Protein AF-A0A0R1R7A9-F1 (afdb_monomer)

pLDDT: mean 83.69, std 8.47, range [49.12, 95.0]

Sequence (75 aa):
MPIWGWILIIIVVGIACALGGFYGARKYMENYLKDNPPINEDQLRAMMLQMGQKPSQRKLHQMMNAMQQQSRKSK

Structure (mmCIF, N/CA/C/O backbone):
data_AF-A0A0R1R7A9-F1
#
_entry.id   AF-A0A0R1R7A9-F1
#
loop_
_atom_site.group_PDB
_atom_site.id
_atom_site.type_symbol
_atom_site.label_atom_id
_atom_site.label_alt_id
_atom_site.label_comp_id
_atom_site.label_asym_id
_atom_site.label_entity_id
_atom_site.label_seq_id
_atom_site.pdbx_PDB_ins_code
_atom_site.Cartn_x
_atom_site.Cartn_y
_atom_site.Cartn_z
_atom_site.occupancy
_atom_site.B_iso_or_equiv
_atom_site.auth_seq_id
_atom_site.auth_comp_id
_atom_site.auth_asym_id
_atom_site.auth_atom_id
_atom_site.pdbx_PDB_model_num
ATOM 1 N N . MET A 1 1 ? 17.856 -11.096 -38.197 1.00 64.50 1 MET A N 1
ATOM 2 C CA . MET A 1 1 ? 17.634 -10.022 -37.206 1.00 64.50 1 MET A CA 1
ATOM 3 C C . MET A 1 1 ? 18.760 -10.057 -36.184 1.00 64.50 1 MET A C 1
ATOM 5 O O . MET A 1 1 ? 18.950 -11.111 -35.589 1.00 64.50 1 MET A O 1
ATOM 9 N N . PRO A 1 2 ? 19.544 -8.980 -36.023 1.00 82.69 2 PRO A N 1
ATOM 10 C CA . PRO A 1 2 ? 20.666 -8.959 -35.087 1.00 8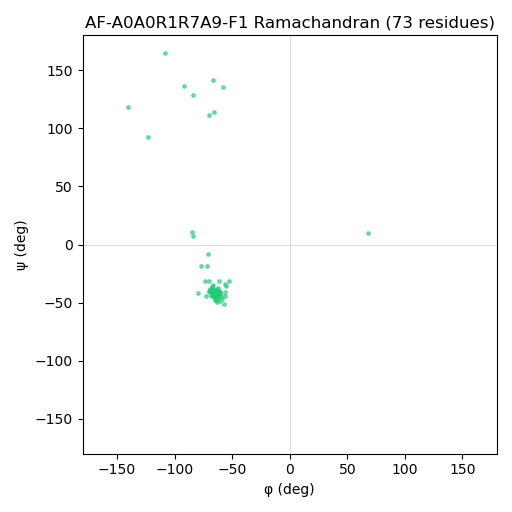2.69 2 PRO A CA 1
ATOM 11 C C . PRO A 1 2 ? 20.176 -9.036 -33.632 1.00 82.69 2 PRO A C 1
ATOM 13 O O . PRO A 1 2 ? 19.172 -8.419 -33.280 1.00 82.69 2 PRO A O 1
ATOM 16 N N . ILE A 1 3 ? 20.906 -9.766 -32.782 1.00 84.00 3 ILE A N 1
ATOM 17 C CA . ILE A 1 3 ? 20.620 -9.974 -31.344 1.00 84.00 3 ILE A CA 1
ATOM 18 C C . ILE A 1 3 ? 20.429 -8.642 -30.593 1.00 84.00 3 ILE A C 1
ATOM 20 O O . ILE A 1 3 ? 19.588 -8.536 -29.705 1.00 84.00 3 ILE A O 1
ATOM 24 N N . TRP A 1 4 ? 21.123 -7.590 -31.028 1.00 79.81 4 TRP A N 1
ATOM 25 C CA . TRP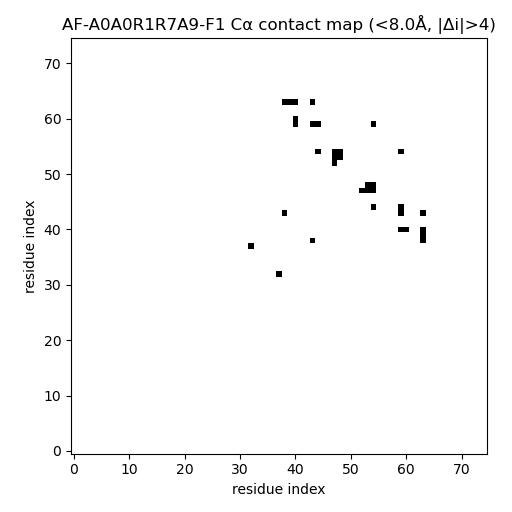 A 1 4 ? 20.983 -6.218 -30.531 1.00 79.81 4 TRP A CA 1
ATOM 26 C C . TRP A 1 4 ? 19.556 -5.655 -30.619 1.00 79.81 4 TRP A C 1
ATOM 28 O O . TRP A 1 4 ? 19.137 -4.914 -29.731 1.00 79.81 4 TRP A O 1
ATOM 38 N N . GLY A 1 5 ? 18.783 -6.037 -31.642 1.00 88.12 5 GLY A N 1
ATOM 39 C CA . GLY A 1 5 ? 17.390 -5.602 -31.785 1.00 88.12 5 GLY A CA 1
ATOM 40 C C . GLY A 1 5 ? 16.473 -6.184 -30.705 1.00 88.12 5 GLY A C 1
ATOM 41 O O . GLY A 1 5 ? 15.601 -5.488 -30.195 1.00 88.12 5 GLY A O 1
ATOM 42 N N . TRP A 1 6 ? 16.713 -7.432 -30.295 1.00 87.00 6 TRP A N 1
ATOM 43 C CA . TRP A 1 6 ? 15.956 -8.081 -29.220 1.00 87.00 6 TRP A CA 1
ATOM 44 C C . TRP A 1 6 ? 16.254 -7.466 -27.850 1.00 87.00 6 TRP A C 1
ATOM 46 O O . TRP A 1 6 ? 15.337 -7.274 -27.054 1.00 87.00 6 TRP A O 1
ATOM 56 N N . ILE A 1 7 ? 17.513 -7.096 -27.597 1.00 89.44 7 ILE A N 1
ATOM 57 C CA . ILE A 1 7 ? 17.932 -6.459 -26.339 1.00 89.44 7 ILE A CA 1
ATOM 58 C C . ILE A 1 7 ? 17.202 -5.122 -26.137 1.00 89.44 7 ILE A C 1
ATOM 60 O O . ILE A 1 7 ? 16.666 -4.872 -25.059 1.00 89.44 7 ILE A O 1
ATOM 64 N N . LEU A 1 8 ? 17.115 -4.286 -27.178 1.00 90.19 8 LEU A N 1
ATOM 65 C CA . LEU A 1 8 ? 16.407 -3.002 -27.102 1.00 90.19 8 LEU A CA 1
ATOM 66 C C . LEU A 1 8 ? 14.909 -3.167 -26.818 1.00 90.19 8 LEU A C 1
ATOM 68 O O . LEU A 1 8 ? 14.358 -2.434 -25.998 1.00 90.19 8 LEU A O 1
ATOM 72 N N . ILE A 1 9 ? 14.256 -4.148 -27.445 1.00 92.12 9 ILE A N 1
ATOM 73 C CA . ILE A 1 9 ? 12.827 -4.415 -27.225 1.00 92.12 9 ILE A CA 1
ATOM 74 C C . ILE A 1 9 ? 12.571 -4.836 -25.774 1.00 92.12 9 ILE A C 1
ATOM 76 O O . ILE A 1 9 ? 11.641 -4.329 -25.150 1.00 92.12 9 ILE A O 1
ATOM 80 N N . ILE A 1 10 ? 13.412 -5.707 -25.210 1.00 92.62 10 ILE A N 1
ATOM 81 C CA . ILE A 1 10 ? 13.272 -6.163 -23.818 1.00 92.62 10 ILE A CA 1
ATOM 82 C C . ILE A 1 10 ? 13.400 -4.991 -22.838 1.00 92.62 10 ILE A C 1
ATOM 84 O O . ILE A 1 10 ? 12.620 -4.903 -21.892 1.00 92.62 10 ILE A O 1
ATOM 88 N N . ILE A 1 11 ? 14.331 -4.064 -23.079 1.00 93.62 11 ILE A N 1
ATOM 89 C CA . ILE A 1 11 ? 14.509 -2.875 -22.231 1.00 93.62 11 ILE A CA 1
ATOM 90 C C . ILE A 1 11 ? 13.265 -1.981 -22.284 1.00 93.62 11 ILE A C 1
ATOM 92 O O . ILE A 1 11 ? 12.750 -1.574 -21.242 1.00 93.62 11 ILE A O 1
ATOM 96 N N . VAL A 1 12 ? 12.747 -1.708 -23.484 1.00 93.94 12 VAL A N 1
ATOM 97 C CA . VAL A 1 12 ? 11.558 -0.860 -23.660 1.00 93.94 12 VAL A CA 1
ATOM 98 C C . VAL A 1 12 ? 10.326 -1.499 -23.015 1.00 93.94 12 VAL A C 1
ATOM 100 O O . VAL A 1 12 ? 9.594 -0.821 -22.295 1.00 93.94 12 VAL A O 1
ATOM 103 N N . VAL A 1 13 ? 10.122 -2.804 -23.205 1.00 95.00 13 VAL A N 1
ATOM 104 C CA . VAL 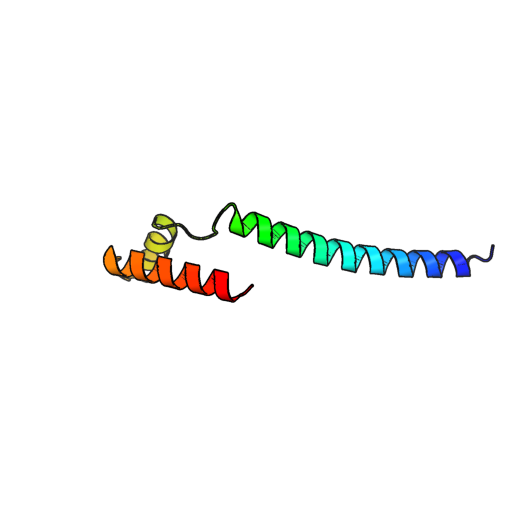A 1 13 ? 9.017 -3.546 -22.577 1.00 95.00 13 VAL A CA 1
ATOM 105 C C . VAL A 1 13 ? 9.174 -3.587 -21.056 1.00 95.00 13 VAL A C 1
ATOM 107 O O . VAL A 1 13 ? 8.194 -3.393 -20.344 1.00 95.00 13 VAL A O 1
ATOM 110 N N . GLY A 1 14 ? 10.392 -3.767 -20.538 1.00 94.44 14 GLY A N 1
ATOM 111 C CA . GLY A 1 14 ? 10.666 -3.735 -19.101 1.00 94.44 14 GLY A CA 1
ATOM 112 C C . GLY A 1 14 ? 10.282 -2.398 -18.462 1.00 94.44 14 GLY A C 1
ATOM 113 O O . GLY A 1 14 ? 9.605 -2.377 -17.433 1.00 94.44 14 GLY A O 1
ATOM 114 N N . ILE A 1 15 ? 10.632 -1.282 -19.106 1.00 94.06 15 ILE A N 1
ATOM 115 C CA . ILE A 1 15 ? 10.262 0.065 -18.643 1.00 94.06 15 ILE A CA 1
ATOM 116 C C . ILE A 1 15 ? 8.748 0.281 -18.753 1.00 94.06 15 ILE A C 1
ATOM 118 O O . ILE A 1 15 ? 8.129 0.778 -17.811 1.00 94.06 15 ILE A O 1
ATOM 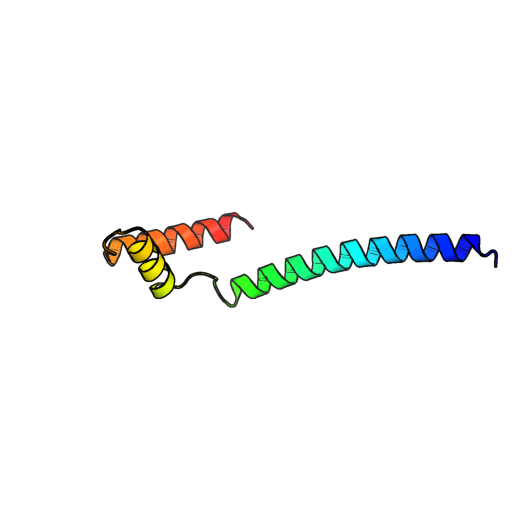122 N N . ALA A 1 16 ? 8.135 -0.126 -19.866 1.00 92.56 16 ALA A N 1
ATOM 123 C CA . ALA A 1 16 ? 6.694 0.001 -20.066 1.00 92.56 16 ALA A CA 1
ATOM 124 C C . ALA A 1 16 ? 5.895 -0.798 -19.021 1.00 92.56 16 ALA A C 1
ATOM 126 O O . ALA A 1 16 ? 4.937 -0.276 -18.451 1.00 92.56 16 ALA A O 1
ATOM 127 N N . CYS A 1 17 ? 6.321 -2.023 -18.704 1.00 91.88 17 CYS A N 1
ATOM 128 C CA . CYS A 1 17 ? 5.722 -2.850 -17.657 1.00 91.88 17 CYS A CA 1
ATOM 129 C C . CYS A 1 17 ? 5.941 -2.270 -16.256 1.00 91.88 17 CYS A C 1
ATOM 131 O O . CYS A 1 17 ? 5.017 -2.292 -15.447 1.00 91.88 17 CYS A O 1
ATOM 133 N N . ALA A 1 18 ? 7.122 -1.720 -15.960 1.00 92.25 18 ALA A N 1
ATOM 134 C CA . ALA A 1 18 ? 7.388 -1.094 -14.667 1.00 92.25 18 ALA A CA 1
ATOM 135 C C . ALA A 1 18 ? 6.503 0.143 -14.447 1.00 92.25 18 ALA A C 1
ATOM 137 O O . ALA A 1 18 ? 5.849 0.266 -13.411 1.00 92.25 18 ALA A O 1
ATOM 138 N N . LEU A 1 19 ? 6.423 1.030 -15.443 1.00 93.38 19 LEU A N 1
ATOM 139 C CA . LEU A 1 19 ? 5.596 2.236 -15.370 1.00 93.38 19 LEU A CA 1
ATOM 140 C C . LEU A 1 19 ? 4.099 1.900 -15.374 1.00 93.38 19 LEU A C 1
ATOM 142 O O . LEU A 1 19 ? 3.347 2.441 -14.563 1.00 93.38 19 LEU A O 1
ATOM 146 N N . GLY A 1 20 ? 3.674 0.977 -16.240 1.00 93.12 20 GLY A N 1
ATOM 147 C CA . GLY A 1 20 ? 2.287 0.522 -16.326 1.00 93.12 20 GLY A CA 1
ATOM 148 C C . GLY A 1 20 ? 1.828 -0.208 -15.064 1.00 93.12 20 GLY A C 1
ATOM 149 O O . GLY A 1 20 ? 0.753 0.083 -14.541 1.00 93.12 20 GLY A O 1
ATOM 150 N N . GLY A 1 21 ? 2.664 -1.095 -14.522 1.00 89.81 21 GLY A N 1
ATOM 151 C CA . GLY A 1 21 ? 2.400 -1.817 -13.280 1.00 89.81 21 GLY A CA 1
ATOM 152 C C . GLY A 1 21 ? 2.356 -0.891 -12.067 1.00 89.81 21 GLY A C 1
ATOM 153 O O . GLY A 1 21 ? 1.415 -0.965 -11.279 1.00 89.81 21 GLY A O 1
ATOM 154 N N . PHE A 1 22 ? 3.310 0.037 -11.944 1.00 92.06 22 PHE A N 1
ATOM 155 C CA . PHE A 1 22 ? 3.342 0.999 -10.840 1.00 92.06 22 PHE A CA 1
ATOM 156 C C . PHE A 1 22 ? 2.139 1.951 -10.869 1.00 92.06 22 PHE A C 1
ATOM 158 O O . PHE A 1 22 ? 1.465 2.142 -9.854 1.00 92.06 22 PHE A O 1
ATOM 165 N N . TYR A 1 23 ? 1.831 2.527 -12.033 1.00 91.88 23 TYR A N 1
ATOM 166 C CA . TYR A 1 23 ? 0.712 3.459 -12.163 1.00 91.88 23 TYR A CA 1
ATOM 167 C C . TYR A 1 23 ? -0.645 2.752 -12.024 1.00 91.88 23 TYR A C 1
ATOM 169 O O . TYR A 1 23 ? -1.544 3.263 -11.351 1.00 91.88 23 TYR A O 1
ATOM 177 N N . GLY A 1 24 ? -0.778 1.552 -12.595 1.00 90.94 24 GLY A N 1
ATOM 178 C CA . GLY A 1 24 ? -1.969 0.714 -12.464 1.00 90.94 24 GLY A CA 1
ATOM 179 C C . GLY A 1 24 ? -2.229 0.289 -11.019 1.00 90.94 24 GLY A C 1
ATOM 180 O O . GLY A 1 24 ? -3.328 0.505 -10.510 1.00 90.94 24 GLY A O 1
ATOM 181 N N . ALA A 1 25 ? -1.212 -0.230 -10.323 1.00 89.56 25 ALA A N 1
ATOM 182 C CA . ALA A 1 25 ? -1.322 -0.609 -8.914 1.00 89.56 25 ALA A CA 1
ATOM 183 C C . ALA A 1 25 ? -1.665 0.594 -8.022 1.00 89.56 25 ALA A C 1
ATOM 185 O O . ALA A 1 25 ? -2.519 0.482 -7.142 1.00 89.56 25 ALA A O 1
ATOM 186 N N . ARG A 1 26 ? -1.074 1.768 -8.290 1.00 86.19 26 ARG A N 1
ATOM 187 C CA . ARG A 1 26 ? -1.401 3.010 -7.574 1.00 86.19 26 ARG A CA 1
ATOM 188 C C . ARG A 1 26 ? -2.874 3.389 -7.740 1.00 86.19 26 ARG A C 1
ATOM 190 O O . ARG A 1 26 ? -3.547 3.654 -6.746 1.00 86.19 26 ARG A O 1
AT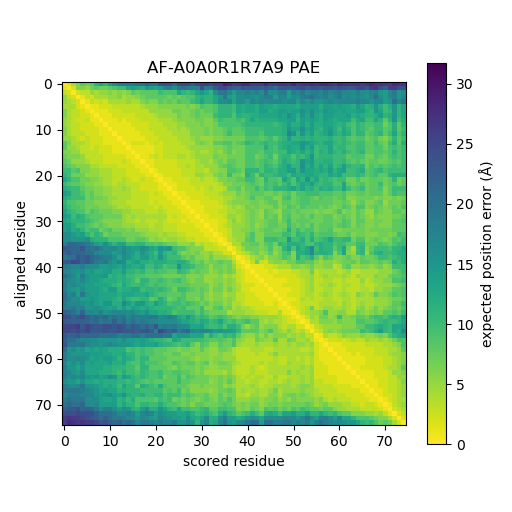OM 197 N N . LYS A 1 27 ? -3.382 3.388 -8.977 1.00 85.94 27 LYS A N 1
ATOM 198 C CA . LYS A 1 27 ? -4.791 3.687 -9.287 1.00 85.94 27 LYS A CA 1
ATOM 199 C C . LYS A 1 27 ? -5.734 2.678 -8.625 1.00 85.94 27 LYS A C 1
ATOM 201 O O . LYS A 1 27 ? -6.764 3.063 -8.076 1.00 85.94 27 LYS A O 1
ATOM 206 N N . TYR A 1 28 ? -5.369 1.398 -8.666 1.00 85.94 28 TYR A N 1
ATOM 207 C CA . TYR A 1 28 ? -6.135 0.317 -8.056 1.00 85.94 28 TYR A CA 1
ATOM 208 C C . TYR A 1 28 ? -6.211 0.463 -6.531 1.00 85.94 28 TYR A C 1
ATOM 210 O O . TYR A 1 28 ? -7.308 0.435 -5.978 1.00 85.94 28 TYR A O 1
ATOM 218 N N . MET A 1 29 ? -5.081 0.708 -5.855 1.00 83.38 29 MET A N 1
ATOM 219 C CA . MET A 1 29 ? -5.063 0.961 -4.408 1.00 83.38 29 MET A CA 1
ATOM 220 C C . MET A 1 29 ? -5.883 2.193 -4.028 1.00 83.38 29 MET A C 1
ATOM 222 O O . MET A 1 29 ? -6.604 2.164 -3.034 1.00 83.38 29 MET A O 1
ATOM 226 N N . GLU A 1 30 ? -5.804 3.268 -4.813 1.00 82.81 30 GLU A N 1
ATOM 227 C CA . GLU A 1 30 ? -6.580 4.482 -4.553 1.00 82.81 30 GLU A CA 1
ATOM 228 C C . GLU A 1 30 ? -8.091 4.221 -4.627 1.00 82.81 30 GLU A C 1
ATOM 230 O O . GLU A 1 30 ? -8.853 4.792 -3.852 1.00 82.81 30 GLU A O 1
ATOM 235 N N . ASN A 1 31 ? -8.541 3.375 -5.554 1.00 83.19 31 ASN A N 1
ATOM 236 C CA . ASN A 1 31 ? -9.948 2.988 -5.646 1.00 83.19 31 ASN A CA 1
ATOM 237 C C . ASN A 1 31 ? -10.341 2.047 -4.500 1.00 83.19 31 ASN A C 1
ATOM 239 O O . ASN A 1 31 ? -11.331 2.303 -3.824 1.00 83.19 31 ASN A O 1
ATOM 243 N N . TYR A 1 32 ? -9.507 1.051 -4.194 1.00 81.06 32 TYR A N 1
ATOM 244 C CA . TYR A 1 32 ? -9.737 0.129 -3.081 1.00 81.06 32 TYR A CA 1
ATOM 245 C C . TYR A 1 32 ? -9.914 0.852 -1.734 1.00 81.06 32 TYR A C 1
ATOM 247 O O . TYR A 1 32 ? -10.842 0.553 -0.985 1.00 81.06 32 TYR A O 1
ATOM 255 N N . LEU A 1 33 ? -9.068 1.847 -1.445 1.00 79.31 33 LEU A N 1
ATOM 256 C CA . LEU A 1 33 ? -9.133 2.641 -0.210 1.00 79.31 33 LEU A CA 1
ATOM 257 C C . LEU A 1 33 ? -10.321 3.617 -0.161 1.00 79.31 33 LEU A C 1
ATOM 259 O O . LEU A 1 33 ? -10.669 4.095 0.918 1.00 79.31 33 LEU A O 1
ATOM 263 N N . LYS A 1 34 ? -10.929 3.950 -1.306 1.00 75.06 34 LYS A N 1
ATOM 264 C CA . LYS A 1 34 ? -12.177 4.732 -1.344 1.00 75.06 34 LYS A CA 1
ATOM 265 C C . LYS A 1 34 ? -13.387 3.859 -1.063 1.00 75.06 34 LYS A C 1
ATOM 267 O O . LYS A 1 34 ? -14.274 4.298 -0.339 1.00 75.06 34 LYS A O 1
ATOM 272 N N . ASP A 1 35 ? -13.408 2.661 -1.639 1.00 78.50 35 ASP A N 1
ATOM 273 C CA . ASP A 1 35 ? -14.523 1.728 -1.492 1.00 78.50 35 ASP A CA 1
ATOM 274 C C . ASP A 1 35 ? -14.544 1.101 -0.086 1.00 78.50 35 ASP A C 1
ATOM 276 O O . ASP A 1 35 ? -15.615 0.857 0.462 1.00 78.50 35 ASP A O 1
ATOM 280 N N . ASN A 1 36 ? -13.371 0.910 0.535 1.00 78.12 36 ASN A N 1
ATOM 281 C CA . ASN A 1 36 ? -13.222 0.498 1.933 1.00 78.12 36 ASN A CA 1
ATOM 282 C C . ASN A 1 36 ? -12.370 1.530 2.691 1.00 78.12 36 ASN A C 1
ATOM 284 O O . ASN A 1 36 ? -11.137 1.430 2.672 1.00 78.12 36 ASN A O 1
ATOM 288 N N . PRO A 1 37 ? -12.991 2.538 3.335 1.00 71.19 37 PRO A N 1
ATOM 289 C CA . PRO A 1 37 ? -12.253 3.598 4.004 1.00 71.19 37 PRO A CA 1
ATOM 290 C C . PRO A 1 37 ? -11.322 3.012 5.077 1.00 71.19 37 PRO A C 1
ATOM 292 O O . PRO A 1 37 ? -11.738 2.155 5.856 1.00 71.19 37 PRO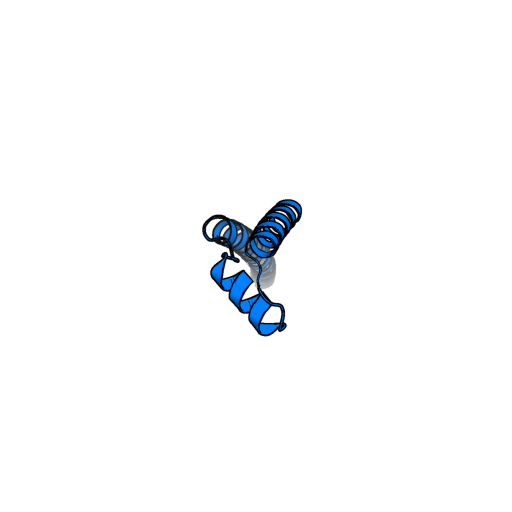 A O 1
ATOM 295 N N . PRO A 1 38 ? -10.063 3.475 5.160 1.00 70.44 38 PRO A N 1
ATOM 296 C CA . PRO A 1 38 ? -9.052 2.853 6.012 1.00 70.44 38 PRO A CA 1
ATOM 297 C C . PRO A 1 38 ? -9.282 3.060 7.514 1.00 70.44 38 PRO A C 1
ATOM 299 O O . PRO A 1 38 ? -8.532 2.503 8.307 1.00 70.44 38 PRO A O 1
ATOM 302 N N . ILE A 1 39 ? -10.245 3.900 7.914 1.00 75.25 39 ILE A N 1
ATOM 303 C CA . ILE A 1 39 ? -10.427 4.323 9.303 1.00 75.25 39 ILE A CA 1
ATOM 304 C C . ILE A 1 39 ? -11.915 4.390 9.654 1.00 75.25 39 ILE A C 1
ATOM 306 O O . ILE A 1 39 ? -12.654 5.216 9.119 1.00 75.25 39 ILE A O 1
ATOM 310 N N . ASN A 1 40 ? -12.304 3.565 10.628 1.00 79.50 40 ASN A N 1
ATOM 311 C CA . ASN A 1 40 ? -13.649 3.498 11.207 1.00 79.50 40 ASN A CA 1
ATOM 312 C C . ASN A 1 40 ? -13.658 4.082 12.636 1.00 79.50 40 ASN A C 1
ATOM 314 O O . ASN A 1 40 ? -12.606 4.211 13.267 1.00 79.50 40 ASN A O 1
ATOM 318 N N . GLU A 1 41 ? -14.836 4.391 13.187 1.00 79.56 41 GLU A N 1
ATOM 319 C CA . GLU A 1 41 ? -14.987 4.971 14.538 1.00 79.56 41 GLU A CA 1
ATOM 320 C C . GLU A 1 41 ? -14.342 4.116 15.641 1.00 79.56 41 GLU A C 1
ATOM 322 O O . GLU A 1 41 ? -13.660 4.647 16.519 1.00 79.56 41 GLU A O 1
ATOM 327 N N . ASP A 1 42 ? -14.479 2.791 15.562 1.00 83.75 42 ASP A N 1
ATOM 328 C CA . ASP A 1 42 ? -13.878 1.864 16.527 1.00 83.75 42 ASP A CA 1
ATOM 329 C C . ASP A 1 42 ? -12.349 1.844 16.448 1.00 83.75 42 ASP A C 1
ATOM 331 O O . ASP A 1 42 ? -11.672 1.774 17.475 1.00 83.75 42 ASP A O 1
ATOM 335 N N . GLN A 1 43 ? -11.788 1.972 15.242 1.00 84.69 43 GLN A N 1
ATOM 336 C CA . GLN A 1 43 ? -10.340 2.054 15.056 1.00 84.69 43 GLN A CA 1
ATOM 337 C C . GLN A 1 43 ? -9.787 3.383 15.573 1.00 84.69 43 GLN A C 1
ATOM 339 O O . GLN A 1 43 ? -8.761 3.394 16.253 1.00 84.69 43 GLN A O 1
ATOM 344 N N . LEU A 1 44 ? -10.491 4.495 15.337 1.00 83.12 44 LEU A N 1
ATOM 345 C CA . LEU A 1 44 ? -10.145 5.796 15.919 1.00 83.12 44 LEU A CA 1
ATOM 346 C C . LEU A 1 44 ? -10.224 5.766 17.440 1.00 83.12 44 LEU A C 1
ATOM 348 O O . LEU A 1 44 ? -9.340 6.282 18.122 1.00 83.12 44 LEU A O 1
ATOM 352 N N . ARG A 1 45 ? -11.259 5.131 17.987 1.00 84.81 45 ARG A N 1
ATOM 353 C CA . ARG A 1 45 ? -11.428 4.973 19.428 1.00 84.81 45 ARG A CA 1
ATOM 354 C C . ARG A 1 45 ? -10.297 4.141 20.023 1.00 84.81 45 ARG A C 1
ATOM 356 O O . ARG A 1 45 ? -9.725 4.552 21.029 1.00 84.81 45 ARG A O 1
ATOM 363 N N . ALA A 1 46 ? -9.944 3.020 19.396 1.00 87.88 46 ALA A N 1
ATOM 364 C CA . ALA A 1 46 ? -8.809 2.196 19.802 1.00 87.88 46 ALA A CA 1
ATOM 365 C C . ALA A 1 46 ? -7.487 2.977 19.723 1.00 87.88 46 ALA A C 1
ATOM 367 O O . ALA A 1 46 ? -6.690 2.916 20.654 1.00 87.88 46 ALA A O 1
ATOM 368 N N . MET A 1 47 ? -7.283 3.770 18.671 1.00 85.81 47 MET A N 1
ATOM 369 C CA . MET A 1 47 ? -6.107 4.627 18.501 1.00 85.81 47 MET A CA 1
ATOM 370 C C . MET A 1 47 ? -6.025 5.726 19.577 1.00 85.81 47 MET A C 1
ATOM 372 O O . MET A 1 47 ? -4.955 5.964 20.136 1.00 85.81 47 MET A O 1
ATOM 376 N N . MET A 1 48 ? -7.147 6.362 19.934 1.00 84.12 48 MET A N 1
ATOM 377 C CA . MET A 1 48 ? -7.203 7.333 21.037 1.00 84.12 48 MET A CA 1
ATOM 378 C C . MET A 1 48 ? -6.903 6.680 22.391 1.00 84.12 48 MET A C 1
ATOM 380 O O . MET A 1 48 ? -6.157 7.245 23.192 1.00 84.12 48 MET A O 1
ATOM 384 N N . LEU A 1 49 ? -7.446 5.482 22.628 1.00 88.25 49 LEU A N 1
ATOM 385 C CA . LEU A 1 49 ? -7.192 4.705 23.842 1.00 88.25 49 LEU A CA 1
ATOM 386 C C . LEU A 1 49 ? -5.718 4.292 23.952 1.00 88.25 49 LEU A C 1
ATOM 388 O O . LEU A 1 49 ? -5.148 4.403 25.035 1.00 88.25 49 LEU A O 1
ATOM 392 N N . GLN A 1 50 ? -5.084 3.893 22.843 1.00 86.31 50 GLN A N 1
ATOM 393 C CA . GLN A 1 50 ? -3.647 3.586 22.791 1.00 86.31 50 GLN A CA 1
ATOM 394 C C . GLN A 1 50 ? -2.777 4.803 23.134 1.00 86.31 50 GLN A C 1
ATOM 396 O O . GLN A 1 50 ? -1.722 4.656 23.739 1.00 86.31 50 GLN A O 1
ATOM 401 N N . MET A 1 51 ? -3.240 6.012 22.812 1.00 85.19 51 MET A N 1
ATOM 402 C CA . MET A 1 51 ? -2.572 7.265 23.184 1.00 85.19 51 MET A CA 1
ATOM 403 C C . MET A 1 51 ? -2.913 7.752 24.604 1.00 85.19 51 MET A C 1
ATOM 405 O O . MET A 1 51 ? -2.560 8.874 24.966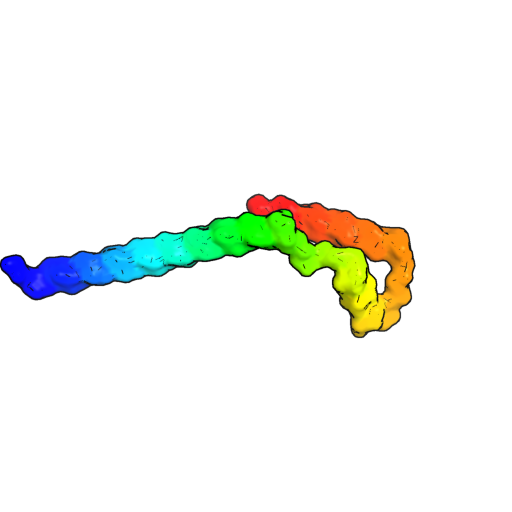 1.00 85.19 51 MET A O 1
ATOM 409 N N . GLY A 1 52 ? -3.634 6.963 25.409 1.00 83.19 52 GLY A N 1
ATOM 410 C CA . GLY A 1 52 ? -4.048 7.347 26.763 1.00 83.19 52 GLY A CA 1
ATOM 411 C C . GLY A 1 52 ? -5.077 8.484 26.805 1.00 83.19 52 GLY A C 1
ATOM 412 O O . GLY A 1 52 ? -5.378 9.014 27.877 1.00 83.19 52 GLY A O 1
ATOM 413 N N . GLN A 1 53 ? -5.645 8.872 25.659 1.00 80.38 53 GLN A N 1
ATOM 414 C CA . GLN A 1 53 ? -6.693 9.882 25.596 1.00 80.38 53 GLN A CA 1
ATOM 415 C C . GLN A 1 53 ? -8.046 9.229 25.861 1.00 80.38 53 GLN A C 1
ATOM 417 O O . GLN A 1 53 ? -8.428 8.268 25.199 1.00 80.38 53 GLN A O 1
ATOM 422 N N . LYS A 1 54 ? -8.819 9.789 26.799 1.00 78.56 54 LYS A N 1
ATOM 423 C CA . LYS A 1 54 ? -10.210 9.369 27.010 1.00 78.56 54 LYS A CA 1
ATOM 424 C C . LYS A 1 54 ? -11.032 9.743 25.766 1.00 78.56 54 LYS A C 1
ATOM 426 O O . LYS A 1 54 ? -11.201 10.941 25.512 1.00 78.56 54 LYS A O 1
ATOM 431 N N . PRO A 1 55 ? -11.551 8.770 24.994 1.00 75.12 55 PRO A N 1
ATOM 432 C CA . PRO A 1 55 ? -12.327 9.068 23.801 1.00 75.12 55 PRO A CA 1
ATOM 433 C C . PRO A 1 55 ? -13.667 9.671 24.232 1.00 75.12 55 PRO A C 1
ATOM 435 O O . PRO A 1 55 ? -14.499 8.995 24.834 1.00 75.12 55 PRO A O 1
ATOM 438 N N . SER A 1 56 ? -13.884 10.958 23.954 1.00 84.88 56 SER A N 1
ATOM 439 C CA . SER A 1 56 ? -15.222 11.545 24.036 1.00 84.88 56 SER A CA 1
ATOM 440 C C . SER A 1 56 ? -15.883 11.446 22.664 1.00 84.88 56 SER A C 1
ATOM 442 O O . SER A 1 56 ? -15.249 11.739 21.653 1.00 84.88 56 SER A O 1
ATOM 444 N N . GLN A 1 57 ? -17.159 11.056 22.617 1.00 84.25 57 GLN A N 1
ATOM 445 C CA . GLN A 1 57 ? -17.872 10.814 21.352 1.00 84.25 57 GLN A CA 1
ATOM 446 C C . GLN A 1 57 ? -17.838 12.024 20.406 1.00 84.25 57 GLN A C 1
ATOM 448 O O . GLN A 1 57 ? -17.681 11.884 19.198 1.00 84.25 57 GLN A O 1
ATOM 453 N N . ARG A 1 58 ? -17.886 13.242 20.962 1.00 85.50 58 ARG A N 1
ATOM 454 C CA . ARG A 1 58 ? -17.768 14.484 20.184 1.00 85.50 58 ARG A CA 1
ATOM 455 C C . ARG A 1 58 ? -16.382 14.665 19.565 1.00 85.50 58 ARG A C 1
ATOM 457 O O . ARG A 1 58 ? -16.292 15.033 18.399 1.00 85.50 58 ARG A O 1
ATOM 464 N N . LYS A 1 59 ? -15.311 14.400 20.326 1.00 81.25 59 LYS A N 1
ATOM 465 C CA . LYS A 1 59 ? -13.935 14.494 19.814 1.00 81.25 59 LYS A CA 1
ATOM 466 C C . LYS A 1 59 ? -13.661 13.413 18.777 1.00 81.25 59 LYS A C 1
ATOM 468 O O . LYS A 1 59 ? -13.055 13.721 17.761 1.00 81.25 59 LYS A O 1
ATOM 473 N N . LEU A 1 60 ? -14.162 12.196 18.999 1.00 85.25 60 LEU A N 1
ATOM 474 C CA . LEU A 1 60 ? -14.064 11.087 18.050 1.00 85.25 60 LEU A CA 1
ATOM 475 C C . LEU A 1 60 ? -14.675 11.466 16.697 1.00 85.25 60 LEU A C 1
ATOM 477 O O . LEU A 1 60 ? -14.013 11.370 15.668 1.00 85.25 60 LEU A O 1
ATOM 481 N N . HIS A 1 61 ? -15.906 11.976 16.715 1.00 89.06 61 HIS A N 1
ATOM 482 C CA . HIS A 1 61 ? -16.620 12.370 15.506 1.00 89.06 61 HIS A CA 1
ATOM 483 C C . HIS A 1 61 ? -15.953 13.567 14.799 1.00 89.06 61 HIS A C 1
ATOM 485 O O . HIS A 1 61 ? -15.825 13.588 13.576 1.00 89.06 61 HIS A O 1
ATOM 491 N N . GLN A 1 62 ? -15.442 14.540 15.564 1.00 88.62 62 GLN A N 1
ATOM 492 C CA . GLN A 1 62 ? -14.668 15.662 15.023 1.00 88.62 62 GLN A CA 1
ATOM 493 C C . GLN A 1 62 ? -13.367 15.194 14.349 1.00 88.62 62 GLN A C 1
ATOM 495 O O . GLN A 1 62 ? -13.037 15.662 13.259 1.00 88.62 62 GLN A O 1
ATOM 500 N N . MET A 1 63 ? -12.652 14.250 14.965 1.00 86.75 63 MET A N 1
ATOM 501 C CA . MET A 1 63 ? -11.432 13.662 14.406 1.00 86.75 63 MET A CA 1
ATOM 502 C C . MET A 1 63 ? -11.719 12.828 13.160 1.00 86.75 63 MET A C 1
ATOM 504 O O . MET A 1 63 ? -10.991 12.946 12.177 1.00 86.75 63 MET A O 1
ATOM 508 N N . MET A 1 64 ? -12.793 12.034 13.167 1.00 87.75 64 MET A N 1
ATOM 509 C CA . MET A 1 64 ? -13.209 11.255 12.002 1.00 87.75 64 MET A CA 1
ATOM 510 C C . MET A 1 64 ? -13.487 12.166 10.803 1.00 87.75 64 MET A C 1
ATOM 512 O O . MET A 1 64 ? -12.973 11.926 9.710 1.00 87.75 64 MET A O 1
ATOM 516 N N . ASN A 1 65 ? -14.229 13.254 11.020 1.00 87.81 65 ASN A N 1
ATOM 517 C CA . ASN A 1 65 ? -14.543 14.219 9.970 1.00 87.81 65 ASN A CA 1
ATOM 518 C C . ASN A 1 65 ? -13.290 14.950 9.457 1.00 87.81 65 ASN A C 1
ATOM 520 O O . ASN A 1 65 ? -13.138 15.120 8.247 1.00 87.81 65 ASN A O 1
ATOM 524 N N . ALA A 1 66 ? -12.361 15.326 10.342 1.00 87.12 66 ALA A N 1
ATOM 525 C CA . ALA A 1 66 ? -11.091 15.941 9.946 1.00 87.12 66 ALA A CA 1
ATOM 526 C C . ALA A 1 66 ? -10.216 14.984 9.112 1.00 87.12 66 ALA A C 1
ATOM 528 O O . ALA A 1 66 ? -9.661 15.380 8.086 1.00 87.12 66 ALA A O 1
ATOM 529 N N . MET A 1 67 ? -10.147 13.708 9.500 1.00 84.00 67 MET A N 1
ATOM 530 C CA . MET A 1 67 ? -9.388 12.678 8.781 1.00 84.00 67 MET A CA 1
ATOM 531 C C . MET A 1 67 ? -9.984 12.376 7.402 1.00 84.00 67 MET A C 1
ATOM 533 O O . MET A 1 67 ? -9.245 12.279 6.421 1.00 84.00 67 MET A O 1
ATOM 537 N N . GLN A 1 68 ? -11.316 12.302 7.288 1.00 81.88 68 GLN A N 1
ATOM 538 C CA .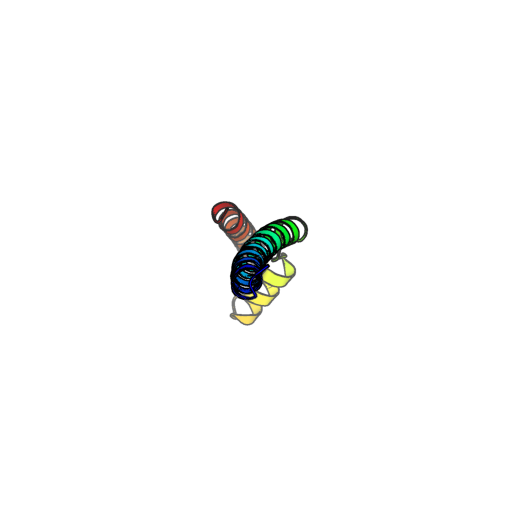 GLN A 1 68 ? -11.988 12.152 5.992 1.00 81.88 68 GLN A CA 1
ATOM 539 C C . GLN A 1 68 ? -11.753 13.356 5.069 1.00 81.88 68 GLN A C 1
ATOM 541 O O . GLN A 1 68 ? -11.566 13.190 3.863 1.00 81.88 68 GLN A O 1
ATOM 546 N N . GLN A 1 69 ? -11.732 14.574 5.614 1.00 83.12 69 GLN A N 1
ATOM 547 C CA . GLN A 1 69 ? -11.405 15.772 4.835 1.00 83.12 69 GLN A CA 1
ATOM 548 C C . GLN A 1 69 ? -9.949 15.753 4.353 1.00 83.12 69 GLN A C 1
ATOM 550 O O . GLN A 1 69 ? -9.677 16.112 3.206 1.00 83.12 69 GLN A O 1
ATOM 555 N N . GLN A 1 70 ? -9.018 15.286 5.187 1.00 80.88 70 GLN A N 1
ATOM 556 C CA . GLN A 1 70 ? -7.605 15.194 4.832 1.00 80.88 70 GLN A CA 1
ATOM 557 C C . GLN A 1 70 ? -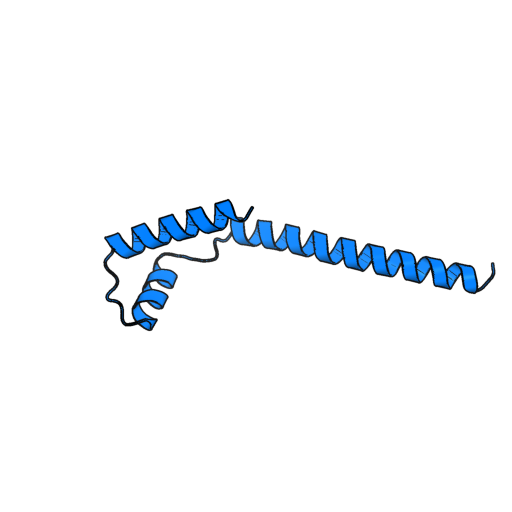7.335 14.117 3.769 1.00 80.88 70 GLN A C 1
ATOM 559 O O . GLN A 1 70 ? -6.565 14.375 2.843 1.00 80.88 70 GLN A O 1
ATOM 564 N N . SER A 1 71 ? -8.010 12.960 3.825 1.00 74.88 71 SER A N 1
ATOM 565 C CA . SER A 1 71 ? -7.863 11.922 2.789 1.00 74.88 71 SER A CA 1
ATOM 566 C C . SER A 1 71 ? -8.407 12.377 1.429 1.00 74.88 71 SER A C 1
ATOM 568 O O . SER A 1 71 ? -7.804 12.087 0.398 1.00 74.88 71 SER A O 1
ATOM 570 N N . ARG A 1 72 ? -9.488 13.173 1.415 1.00 68.19 72 ARG A N 1
ATOM 571 C CA . ARG A 1 72 ? -10.045 13.774 0.188 1.00 68.19 72 ARG A CA 1
ATOM 572 C C . ARG A 1 72 ? -9.154 14.864 -0.409 1.00 68.19 72 ARG A C 1
ATOM 574 O O . ARG A 1 72 ? -9.154 15.028 -1.624 1.00 68.19 72 ARG A O 1
ATOM 581 N N . LYS A 1 73 ? -8.403 15.597 0.421 1.00 63.62 73 LYS A N 1
ATOM 582 C CA . LYS A 1 73 ? -7.499 16.678 -0.013 1.00 63.62 73 LYS A CA 1
ATOM 583 C C . LYS A 1 73 ? -6.183 16.165 -0.618 1.00 63.62 73 LYS A C 1
ATOM 585 O O . LYS A 1 73 ? -5.507 16.917 -1.306 1.00 63.62 73 LYS A O 1
ATOM 590 N N . SER A 1 74 ? -5.816 14.906 -0.369 1.00 57.47 74 SER A N 1
ATOM 591 C CA . SER A 1 74 ? -4.609 14.272 -0.930 1.00 57.47 74 SER A CA 1
ATOM 592 C C . SER A 1 74 ? -4.817 13.679 -2.336 1.00 57.47 74 SER A C 1
ATOM 594 O O . SER A 1 74 ? -3.965 12.917 -2.804 1.00 57.47 74 SER A O 1
ATOM 596 N N . LYS A 1 75 ? -5.950 13.984 -2.977 1.00 49.12 75 LYS A N 1
ATOM 597 C CA . LYS A 1 75 ? -6.311 13.535 -4.320 1.00 49.12 75 LYS A CA 1
ATOM 598 C C . LYS A 1 75 ? -5.909 14.557 -5.377 1.00 49.12 75 LYS A C 1
ATOM 600 O O . LYS A 1 75 ? -6.062 15.764 -5.093 1.00 49.12 75 LYS A O 1
#

Foldseek 3Di:
DDPVVVVVVVVVVVVVCVVCVVVVVVVVVLVVCVVPPPDDLVNLCVVCVVVVHDDDVVVSVVVVVVVVVVSVVVD

InterPro domains:
  IPR005359 Protein with unknown function UPF0154 [PF03672] (10-69)

Solvent-accessible surface area (backbone atoms only — not comparable to full-atom values): 4395 Å² total; per-residue (Å²): 133,64,72,69,61,56,55,54,52,52,52,54,51,50,52,51,50,52,54,49,50,54,53,50,51,51,54,49,52,57,49,50,45,64,79,50,63,92,74,50,73,69,56,52,44,51,53,32,48,74,68,72,40,84,74,43,73,68,59,50,53,53,49,52,54,52,51,54,52,52,62,63,67,75,106

Organism: NCBI:txid1423805

Mean predicted aligned error: 8.55 Å

Secondary structure (DSSP, 8-state):
--HHHHHHHHHHHHHHHHHHHHHHHHHHHHHHHHHS-S--HHHHHHHHHHTT----HHHHHHHHHHHHHHHHHT-

Nearest PDB structures (foldseek):
  1y6w-assembly1_A  TM=4.753E-01  e=2.264E+00  Homo sapiens

Radius of gyration: 22.19 Å; Cα contacts (8 Å, |Δi|>4): 17; chains: 1; bounding box: 39×27×64 Å